Protein AF-A0A3B9ZQ45-F1 (afdb_monomer_lite)

Radius of gyration: 23.26 Å; chains: 1; bounding box: 52×32×53 Å

Foldseek 3Di:
DDDPPDDDDPVNVVVVVVVVVVVVVVPPADPCVPPPQDQLVVQLVVCVVPDPDPSVVSSVVSVVVSVVSVVSPDDPDVDDDDDD

Secondary structure (DSSP, 8-state):
-EETTEE--HHHHHHHHHHHHHHHHHTS----TT-----HHHHHHHHTTT--S-HHHHHHHHHHHHHHHHHHTS---SS-----

pLDDT: mean 79.3, std 16.23, range [36.94, 96.75]

Sequence (84 aa):
IAGMEGHICDNCVEQAHAIVEEEFKKEKGFDTTGIKLMKPIEIKKFLDQYVIGQDQAKKILAVAVYNHYKRLNQPVSADETEIE

Structure (mmCIF, N/CA/C/O backbone):
data_AF-A0A3B9ZQ45-F1
#
_entry.id   AF-A0A3B9ZQ45-F1
#
loop_
_atom_site.group_PDB
_atom_site.id
_atom_site.type_symbol
_atom_site.label_atom_id
_atom_site.label_alt_id
_atom_site.label_comp_id
_atom_site.label_asym_id
_atom_site.label_entity_id
_atom_site.label_seq_id
_atom_site.pdbx_PDB_ins_code
_atom_site.Cartn_x
_atom_site.Cartn_y
_atom_site.Cartn_z
_atom_site.occupancy
_atom_site.B_iso_or_equiv
_atom_site.auth_seq_id
_atom_site.auth_comp_id
_atom_site.auth_asym_id
_atom_site.auth_atom_id
_atom_site.pdbx_PDB_model_num
ATOM 1 N N . ILE A 1 1 ? 29.536 -10.098 -36.071 1.00 57.81 1 ILE A N 1
ATOM 2 C CA . ILE A 1 1 ? 30.223 -11.242 -35.392 1.00 57.81 1 ILE A CA 1
ATOM 3 C C . ILE A 1 1 ? 30.042 -12.495 -36.251 1.00 57.81 1 ILE A C 1
ATOM 5 O O . ILE A 1 1 ? 28.937 -12.738 -36.723 1.00 57.81 1 ILE A O 1
ATOM 9 N N . ALA A 1 2 ? 31.102 -13.260 -36.512 1.00 63.66 2 ALA A N 1
ATOM 10 C CA . ALA A 1 2 ? 31.037 -14.456 -37.355 1.00 63.66 2 ALA A CA 1
ATOM 11 C C . ALA A 1 2 ? 31.564 -15.667 -36.577 1.00 63.66 2 ALA A C 1
ATOM 13 O O . ALA A 1 2 ? 32.726 -15.682 -36.176 1.00 63.66 2 ALA A O 1
ATOM 14 N N . GLY A 1 3 ? 30.692 -16.646 -36.341 1.00 68.88 3 GLY A N 1
ATOM 15 C CA . GLY A 1 3 ? 31.043 -17.959 -35.813 1.00 68.88 3 GLY A CA 1
ATOM 16 C C . GLY A 1 3 ? 31.005 -19.007 -36.923 1.00 68.88 3 GLY A C 1
ATOM 17 O O . GLY A 1 3 ? 30.442 -18.779 -37.989 1.00 68.88 3 GLY A O 1
ATOM 18 N N . MET A 1 4 ? 31.589 -20.174 -36.658 1.00 72.12 4 MET A N 1
ATOM 19 C CA . MET A 1 4 ? 31.736 -21.264 -37.631 1.00 72.12 4 MET A CA 1
ATOM 20 C C . MET A 1 4 ? 30.396 -21.782 -38.200 1.00 72.12 4 MET A C 1
ATOM 22 O O . MET A 1 4 ? 30.385 -22.330 -39.295 1.00 72.12 4 MET A O 1
ATOM 26 N N . GLU A 1 5 ? 29.274 -21.557 -37.501 1.00 74.06 5 GLU A N 1
ATOM 27 C CA . GLU A 1 5 ? 27.920 -21.959 -37.926 1.00 74.06 5 GLU A CA 1
ATOM 28 C C . GLU A 1 5 ? 26.927 -20.788 -38.055 1.00 74.06 5 GLU A C 1
ATOM 30 O O . GLU A 1 5 ? 25.713 -20.988 -38.071 1.00 74.06 5 GLU A O 1
ATOM 35 N N . GLY A 1 6 ? 27.401 -19.542 -38.149 1.00 70.31 6 GLY A N 1
ATOM 36 C CA . GLY A 1 6 ? 26.475 -18.422 -38.289 1.00 70.31 6 GLY A CA 1
ATOM 37 C C . GLY A 1 6 ? 27.124 -17.052 -38.393 1.00 70.31 6 GLY A C 1
ATOM 38 O O . GLY A 1 6 ? 28.130 -16.747 -37.749 1.00 70.31 6 GLY A O 1
ATOM 39 N N . HIS A 1 7 ? 26.483 -16.195 -39.184 1.00 80.38 7 HIS A N 1
ATOM 40 C CA . HIS A 1 7 ? 26.861 -14.799 -39.350 1.00 80.38 7 HIS A CA 1
ATOM 41 C C . HIS A 1 7 ? 25.754 -13.903 -38.803 1.00 80.38 7 HIS A C 1
ATOM 43 O O . HIS A 1 7 ? 24.631 -13.926 -39.303 1.00 80.38 7 HIS A O 1
ATOM 49 N N . ILE A 1 8 ? 26.085 -13.094 -37.794 1.00 84.50 8 ILE A N 1
ATOM 50 C CA . ILE A 1 8 ? 25.213 -12.025 -37.304 1.00 84.50 8 ILE A CA 1
ATOM 51 C C . ILE A 1 8 ? 25.787 -10.677 -37.743 1.00 84.50 8 ILE A C 1
ATOM 53 O O . ILE A 1 8 ? 26.975 -10.397 -37.533 1.00 84.50 8 ILE A O 1
ATOM 57 N N . CYS A 1 9 ? 24.956 -9.864 -38.396 1.00 89.38 9 CYS A N 1
ATOM 58 C CA . CYS A 1 9 ? 25.337 -8.516 -38.805 1.00 89.38 9 CYS A CA 1
ATOM 59 C C . CYS A 1 9 ? 25.293 -7.557 -37.612 1.00 89.38 9 CYS A C 1
ATOM 61 O O . CYS A 1 9 ? 24.589 -7.804 -36.632 1.00 89.38 9 CYS A O 1
ATOM 63 N N . ASP A 1 10 ? 26.026 -6.452 -37.708 1.00 87.12 10 ASP A N 1
ATOM 64 C CA . ASP A 1 10 ? 26.165 -5.507 -36.596 1.00 87.12 10 ASP A CA 1
ATOM 65 C C . ASP A 1 10 ? 24.823 -4.852 -36.231 1.00 87.12 10 ASP A C 1
ATOM 67 O O . ASP A 1 10 ? 24.499 -4.714 -35.057 1.00 87.12 10 ASP A O 1
ATOM 71 N N . ASN A 1 11 ? 23.962 -4.608 -37.223 1.00 89.06 11 ASN A N 1
ATOM 72 C CA . ASN A 1 11 ? 22.601 -4.126 -36.991 1.00 89.06 11 ASN A CA 1
ATOM 73 C C . ASN A 1 11 ? 21.743 -5.122 -36.179 1.00 89.06 11 ASN A C 1
ATOM 75 O O . ASN A 1 11 ? 20.958 -4.710 -35.332 1.00 89.06 11 ASN A O 1
ATOM 79 N N . CYS A 1 12 ? 21.892 -6.435 -36.384 1.00 91.31 12 CYS A N 1
ATOM 80 C CA . CYS A 1 12 ? 21.176 -7.422 -35.567 1.00 91.31 12 CYS A CA 1
ATOM 81 C C . CYS A 1 12 ? 21.679 -7.441 -34.117 1.00 91.31 12 CYS A C 1
ATOM 83 O O . CYS A 1 12 ? 20.892 -7.702 -33.210 1.00 91.31 12 CYS A O 1
ATOM 85 N N . VAL A 1 13 ? 22.967 -7.154 -33.889 1.00 90.12 13 VAL A N 1
ATOM 86 C CA . VAL A 1 13 ? 23.535 -7.035 -32.537 1.00 90.12 13 VAL A CA 1
ATOM 87 C C . VAL A 1 13 ? 22.958 -5.814 -31.822 1.00 90.12 13 VAL A C 1
ATOM 89 O O . VAL A 1 13 ? 22.527 -5.935 -30.678 1.00 90.12 13 VAL A O 1
ATOM 92 N N . GLU A 1 14 ? 22.876 -4.670 -32.502 1.00 91.38 14 GLU A N 1
ATOM 93 C CA . GLU A 1 14 ? 22.265 -3.455 -31.948 1.00 91.38 14 GLU A CA 1
ATOM 94 C C . GLU A 1 14 ? 20.775 -3.645 -31.645 1.00 91.38 14 GLU A C 1
ATOM 96 O O . GLU A 1 14 ? 20.314 -3.270 -30.568 1.00 91.38 14 GLU A O 1
ATOM 101 N N . GLN A 1 15 ? 20.028 -4.288 -32.547 1.00 90.12 15 GLN A N 1
ATOM 102 C CA . GLN A 1 15 ? 18.606 -4.569 -32.331 1.00 90.12 15 GLN A CA 1
ATOM 103 C C . GLN A 1 15 ? 18.380 -5.539 -31.167 1.00 90.12 15 GLN A C 1
ATOM 105 O O . GLN A 1 15 ? 17.519 -5.290 -30.327 1.00 90.12 15 GLN A O 1
ATOM 110 N N . ALA A 1 16 ? 19.169 -6.612 -31.067 1.00 91.19 16 ALA A N 1
ATOM 111 C CA . ALA A 1 16 ? 19.088 -7.535 -29.936 1.00 91.19 16 ALA A CA 1
ATOM 112 C C . ALA A 1 16 ? 19.438 -6.837 -28.611 1.00 91.19 16 ALA A C 1
ATOM 114 O O . ALA A 1 16 ? 18.754 -7.041 -27.609 1.00 91.19 16 ALA A O 1
ATOM 115 N N . HIS A 1 17 ? 20.458 -5.976 -28.616 1.00 91.00 17 HIS A N 1
ATOM 116 C CA . HIS A 1 17 ? 20.836 -5.182 -27.450 1.00 91.00 17 HIS A CA 1
ATOM 117 C C . HIS A 1 17 ? 19.721 -4.212 -27.033 1.00 91.00 17 HIS A C 1
ATOM 119 O O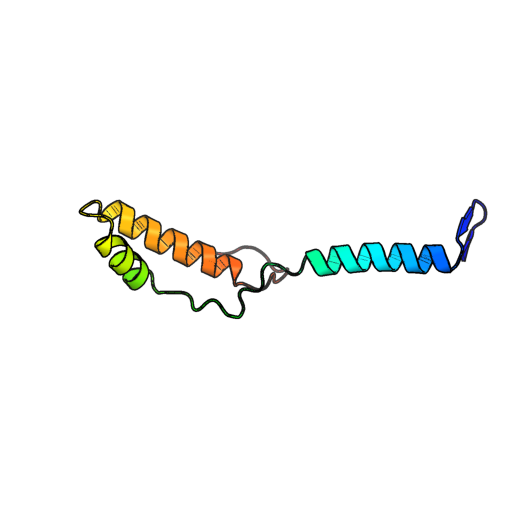 . HIS A 1 17 ? 19.412 -4.110 -25.848 1.00 91.00 17 HIS A O 1
ATOM 125 N N . ALA A 1 18 ? 19.078 -3.543 -27.995 1.00 90.94 18 ALA A N 1
ATOM 126 C CA . ALA A 1 18 ? 17.957 -2.643 -27.736 1.00 90.94 18 ALA A CA 1
ATOM 127 C C . ALA A 1 18 ? 16.757 -3.376 -27.115 1.00 90.94 18 ALA A C 1
ATOM 129 O O . ALA A 1 18 ? 16.204 -2.898 -26.129 1.00 90.94 18 ALA A O 1
ATOM 130 N N . ILE A 1 19 ? 16.405 -4.561 -27.631 1.00 89.31 19 ILE A N 1
ATOM 131 C CA . ILE A 1 19 ? 15.321 -5.391 -27.078 1.00 89.31 19 ILE A CA 1
ATOM 132 C C . ILE A 1 19 ? 15.619 -5.761 -25.620 1.00 89.31 19 ILE A C 1
ATOM 134 O O . ILE A 1 19 ? 14.762 -5.608 -24.755 1.00 89.31 19 ILE A O 1
ATOM 138 N N . VAL A 1 20 ? 16.844 -6.204 -25.328 1.00 89.38 20 VAL A N 1
ATOM 139 C CA . VAL A 1 20 ? 17.250 -6.568 -23.964 1.00 89.38 20 VAL A CA 1
ATOM 140 C C . VAL A 1 20 ? 17.228 -5.349 -23.033 1.00 89.38 20 VAL A C 1
ATOM 142 O O . VAL A 1 20 ? 16.696 -5.432 -21.928 1.00 89.38 20 VAL A O 1
ATOM 145 N N . GLU A 1 21 ? 17.741 -4.196 -23.472 1.00 87.38 21 GLU A N 1
ATOM 146 C CA . GLU A 1 21 ? 17.682 -2.950 -22.696 1.00 87.38 21 GLU A CA 1
ATOM 147 C C . GLU A 1 21 ? 16.251 -2.485 -22.399 1.00 87.38 21 GLU A C 1
ATOM 149 O O . GLU A 1 21 ? 15.993 -1.945 -21.321 1.00 87.38 21 GLU A O 1
ATOM 154 N N . GLU A 1 22 ? 15.331 -2.627 -23.353 1.00 82.06 22 GLU A N 1
ATOM 155 C CA . GLU A 1 22 ? 13.926 -2.269 -23.160 1.00 82.06 22 GLU A CA 1
ATOM 156 C C . GLU A 1 22 ? 13.262 -3.147 -22.101 1.00 82.06 22 GLU A C 1
ATOM 158 O O . GLU A 1 22 ? 12.531 -2.627 -21.255 1.00 82.06 22 GLU A O 1
ATOM 163 N N . GLU A 1 23 ? 13.560 -4.446 -22.086 1.00 77.25 23 GLU A N 1
ATOM 164 C CA . GLU A 1 23 ? 13.071 -5.359 -21.051 1.00 77.25 23 GLU A CA 1
ATOM 165 C C . GLU A 1 23 ? 13.644 -4.996 -19.668 1.00 77.25 23 GLU A C 1
ATOM 167 O O . GLU A 1 23 ? 12.884 -4.861 -18.709 1.00 77.25 23 GLU A O 1
ATOM 172 N N . PHE A 1 24 ? 14.940 -4.673 -19.564 1.00 74.00 24 PHE A N 1
ATOM 173 C CA . PHE A 1 24 ? 15.529 -4.170 -18.310 1.00 74.00 24 PHE A CA 1
ATOM 174 C C . PHE A 1 24 ? 14.938 -2.825 -17.854 1.00 74.00 24 PHE A C 1
ATOM 176 O O . PHE A 1 24 ? 14.838 -2.553 -16.656 1.00 74.00 24 PHE A O 1
ATOM 183 N N . LYS A 1 25 ? 14.533 -1.953 -18.787 1.00 68.56 25 LYS A N 1
ATOM 184 C CA . LYS A 1 25 ? 13.864 -0.681 -18.461 1.00 68.56 25 LYS A CA 1
ATOM 185 C C . LYS A 1 25 ? 12.426 -0.897 -17.984 1.00 68.56 25 LYS A C 1
ATOM 187 O O . LYS A 1 25 ? 11.978 -0.128 -17.135 1.00 68.56 25 LYS A O 1
ATOM 192 N N . LYS A 1 26 ? 11.724 -1.925 -18.476 1.00 60.81 26 LYS A N 1
ATOM 193 C CA . LYS A 1 26 ? 10.383 -2.313 -17.997 1.00 60.81 26 LYS A CA 1
ATOM 194 C C . LYS A 1 26 ? 10.405 -2.911 -16.587 1.00 60.81 26 LYS A C 1
ATOM 196 O O . LYS A 1 26 ? 9.409 -2.788 -15.882 1.00 60.81 26 LYS A O 1
ATOM 201 N N . GLU A 1 27 ? 11.532 -3.475 -16.148 1.00 57.09 27 GLU A N 1
ATOM 202 C CA . GLU A 1 27 ? 11.728 -3.926 -14.759 1.00 57.09 27 GLU A CA 1
ATOM 203 C C . GLU A 1 27 ? 11.986 -2.796 -13.754 1.00 57.09 27 GLU A C 1
ATOM 205 O O . GLU A 1 27 ? 12.069 -3.047 -12.549 1.00 57.09 27 GLU A O 1
ATOM 210 N N . LYS A 1 28 ? 12.058 -1.530 -14.193 1.00 55.50 28 LYS A N 1
ATOM 211 C CA . LYS A 1 28 ? 11.957 -0.409 -13.256 1.00 55.50 28 LYS A CA 1
ATOM 212 C C . LYS A 1 28 ? 10.541 -0.407 -12.692 1.00 55.50 28 LYS A C 1
ATOM 214 O O . LYS A 1 28 ? 9.618 0.134 -13.298 1.00 55.50 28 LYS A O 1
ATOM 219 N N . GLY A 1 29 ? 10.393 -1.081 -11.551 1.00 56.62 29 GLY A N 1
ATOM 220 C CA . GLY A 1 29 ? 9.162 -1.168 -10.783 1.00 56.62 29 GLY A CA 1
ATOM 221 C C . GLY A 1 29 ? 8.501 0.199 -10.649 1.00 56.62 29 GLY A C 1
ATOM 222 O O . GLY A 1 29 ? 9.173 1.229 -10.680 1.00 56.62 29 GLY A O 1
ATOM 223 N N . PHE A 1 30 ? 7.171 0.177 -10.548 1.00 57.94 30 PHE A N 1
ATOM 224 C CA . PHE A 1 30 ? 6.324 1.353 -10.379 1.00 57.94 30 PHE A CA 1
ATOM 225 C C . PHE A 1 30 ? 7.027 2.407 -9.511 1.00 57.94 30 PHE A C 1
ATOM 227 O O . PHE A 1 30 ? 7.395 2.115 -8.375 1.00 57.94 30 PHE A O 1
ATOM 234 N N . ASP A 1 31 ? 7.254 3.603 -10.061 1.00 57.88 31 ASP A N 1
ATOM 235 C CA . ASP A 1 31 ? 8.022 4.648 -9.387 1.00 57.88 31 ASP A CA 1
ATOM 236 C C . ASP A 1 31 ? 7.236 5.180 -8.180 1.00 57.88 31 ASP A C 1
ATOM 238 O O . ASP A 1 31 ? 6.400 6.082 -8.266 1.00 57.88 31 ASP A O 1
ATOM 242 N N . THR A 1 32 ? 7.468 4.561 -7.027 1.00 60.28 32 THR A N 1
ATOM 243 C CA . THR A 1 32 ? 6.823 4.915 -5.766 1.00 60.28 32 THR A CA 1
ATOM 244 C C . THR A 1 32 ? 7.489 6.101 -5.073 1.00 60.28 32 THR A C 1
ATOM 246 O O . THR A 1 32 ? 7.047 6.477 -3.984 1.00 60.28 32 THR A O 1
ATOM 249 N N . THR A 1 33 ? 8.545 6.698 -5.644 1.00 58.50 33 THR A N 1
ATOM 250 C CA . THR A 1 33 ? 9.359 7.733 -4.972 1.00 58.50 33 THR A CA 1
ATOM 251 C C . THR A 1 33 ? 8.589 9.013 -4.611 1.00 58.50 33 THR A C 1
ATOM 253 O O . THR A 1 33 ? 9.087 9.825 -3.833 1.00 58.50 33 THR A O 1
ATOM 256 N N . GLY A 1 34 ? 7.339 9.165 -5.066 1.00 58.62 34 GLY A N 1
ATOM 257 C CA . GLY A 1 34 ? 6.425 10.241 -4.662 1.00 58.62 34 GLY A CA 1
ATOM 258 C C . GLY A 1 34 ? 5.260 9.839 -3.745 1.00 58.62 34 GLY A C 1
ATOM 259 O O . GLY A 1 34 ? 4.499 10.715 -3.324 1.00 58.62 34 GLY A O 1
ATOM 260 N N . ILE A 1 35 ? 5.068 8.554 -3.419 1.00 65.75 35 ILE A N 1
ATOM 261 C CA . ILE A 1 35 ? 3.926 8.130 -2.592 1.00 65.75 35 ILE A CA 1
ATOM 262 C C . ILE A 1 35 ? 4.220 8.432 -1.123 1.00 65.75 35 ILE A C 1
ATOM 264 O O . ILE A 1 35 ? 4.892 7.676 -0.418 1.00 65.75 35 ILE A O 1
ATOM 268 N N . LYS A 1 36 ? 3.648 9.532 -0.627 1.00 71.38 36 LYS A N 1
ATOM 269 C CA . LYS A 1 36 ? 3.574 9.808 0.810 1.00 71.38 36 LYS A CA 1
ATOM 270 C C . LYS A 1 36 ? 2.672 8.765 1.473 1.00 71.38 36 LYS A C 1
ATOM 272 O O . LYS A 1 36 ? 1.448 8.853 1.415 1.00 71.38 36 LYS A O 1
ATOM 277 N N . LEU A 1 37 ? 3.295 7.778 2.108 1.00 78.50 37 LEU A N 1
ATOM 278 C CA . LEU A 1 37 ? 2.612 6.701 2.812 1.00 78.50 37 LEU A CA 1
ATOM 279 C C . LEU A 1 37 ? 1.805 7.264 3.999 1.00 78.50 37 LEU A C 1
ATOM 281 O O . LEU A 1 37 ? 2.378 7.765 4.968 1.00 78.50 37 LEU A O 1
ATOM 285 N N . MET A 1 38 ? 0.474 7.201 3.918 1.00 85.62 38 MET A N 1
ATOM 286 C CA . MET A 1 38 ? -0.418 7.612 5.011 1.00 85.62 38 MET A CA 1
ATOM 287 C C . MET A 1 38 ? -0.325 6.636 6.183 1.00 85.62 38 MET A C 1
ATOM 289 O O . MET A 1 38 ? -0.223 5.428 5.982 1.00 85.62 38 MET A O 1
ATOM 293 N N . LYS A 1 39 ? -0.408 7.132 7.420 1.00 90.06 39 LYS A N 1
ATOM 294 C CA . LYS A 1 39 ? -0.417 6.268 8.611 1.00 90.06 39 LYS A CA 1
ATOM 295 C C . LYS A 1 39 ? -1.704 5.428 8.640 1.00 90.06 39 LYS A C 1
ATOM 297 O O . LYS A 1 39 ? -2.758 5.932 8.252 1.00 90.06 39 LYS A O 1
ATOM 302 N N . PRO A 1 40 ? -1.697 4.206 9.208 1.00 92.31 40 PRO A N 1
ATOM 303 C CA . PRO A 1 40 ? -2.907 3.381 9.313 1.00 92.31 40 PRO A CA 1
ATOM 304 C C . PRO A 1 40 ? -4.092 4.098 9.982 1.00 92.31 40 PRO A C 1
ATOM 306 O O . PRO A 1 40 ? -5.239 3.923 9.586 1.00 92.31 40 PRO A O 1
ATOM 309 N N . ILE A 1 41 ? -3.827 4.965 10.963 1.00 93.50 41 ILE A N 1
ATOM 310 C CA . ILE A 1 41 ? -4.857 5.790 11.616 1.00 93.50 41 ILE A CA 1
ATOM 311 C C . ILE A 1 41 ? -5.535 6.754 10.632 1.00 93.50 41 ILE A C 1
ATOM 313 O O . ILE A 1 41 ? -6.746 6.952 10.708 1.00 93.50 41 ILE A O 1
ATOM 317 N N . GLU A 1 42 ? -4.780 7.331 9.699 1.00 92.88 42 GLU A N 1
ATOM 318 C CA . GLU A 1 42 ? -5.304 8.249 8.682 1.00 92.88 42 GLU A CA 1
ATOM 319 C C . GLU A 1 42 ? -6.152 7.487 7.660 1.00 92.88 42 GLU A C 1
ATOM 321 O O . GLU A 1 42 ? -7.258 7.920 7.344 1.00 92.88 42 GLU A O 1
ATOM 326 N N . ILE A 1 43 ? -5.693 6.304 7.235 1.00 92.88 43 ILE A N 1
ATOM 327 C CA . ILE A 1 43 ? -6.443 5.405 6.342 1.00 92.88 43 ILE A CA 1
ATOM 328 C C . ILE A 1 43 ? -7.762 4.981 7.001 1.00 92.88 43 ILE A C 1
ATOM 330 O O . ILE A 1 43 ? -8.824 5.062 6.390 1.00 92.88 43 ILE A O 1
ATOM 334 N N . LYS A 1 44 ? -7.722 4.587 8.278 1.00 94.75 44 LYS A N 1
ATOM 335 C CA . LYS A 1 44 ? -8.914 4.208 9.049 1.00 94.75 44 LYS A CA 1
ATOM 336 C C . LYS A 1 44 ? -9.893 5.377 9.182 1.00 94.75 44 LYS A C 1
ATOM 338 O O . LYS A 1 44 ? -11.086 5.183 8.976 1.00 94.75 44 LYS A O 1
ATOM 343 N N . LYS A 1 45 ? -9.398 6.590 9.459 1.00 94.94 45 LYS A N 1
ATOM 344 C CA . LYS A 1 45 ? -10.222 7.808 9.548 1.00 94.94 45 LYS A CA 1
ATOM 345 C C . LYS A 1 45 ? -10.858 8.178 8.206 1.00 94.94 45 LYS A C 1
ATOM 347 O O . LYS A 1 45 ? -11.993 8.638 8.186 1.00 94.94 45 LYS A O 1
ATOM 352 N N . PHE A 1 46 ? -10.148 7.970 7.100 1.00 94.38 46 PHE A N 1
ATOM 353 C CA . PHE A 1 46 ? -10.709 8.142 5.763 1.00 94.38 46 PHE A CA 1
ATOM 354 C C . PHE A 1 46 ? -11.826 7.125 5.498 1.00 94.38 46 PHE A C 1
ATOM 356 O O . PHE A 1 46 ? -12.914 7.505 5.080 1.00 94.38 46 PHE A O 1
ATOM 363 N N . LEU A 1 47 ? -11.609 5.848 5.830 1.00 94.94 47 LEU A N 1
ATOM 364 C CA . LEU A 1 47 ? -12.639 4.810 5.713 1.00 94.94 47 LEU A CA 1
ATOM 365 C C . LEU A 1 47 ? -13.861 5.093 6.599 1.00 94.94 47 LEU A C 1
ATOM 367 O O . LEU A 1 47 ? -14.979 4.809 6.183 1.00 94.94 47 LEU A O 1
ATOM 371 N N . ASP A 1 48 ? -13.675 5.697 7.777 1.00 95.94 48 ASP A N 1
ATOM 372 C CA . ASP A 1 48 ? -14.773 6.097 8.670 1.00 95.94 48 ASP A CA 1
ATOM 373 C C . ASP A 1 48 ? -15.738 7.113 8.019 1.00 95.94 48 ASP A C 1
ATOM 375 O O . ASP A 1 48 ? -16.888 7.204 8.444 1.00 95.94 48 ASP A O 1
ATOM 379 N N . GLN A 1 49 ? -15.316 7.847 6.978 1.00 96.75 49 GLN A N 1
ATOM 380 C CA . GLN A 1 49 ? -16.183 8.788 6.251 1.00 96.75 49 GLN A CA 1
ATOM 381 C C . GLN A 1 49 ? -17.179 8.092 5.311 1.00 96.75 49 GLN A C 1
ATOM 383 O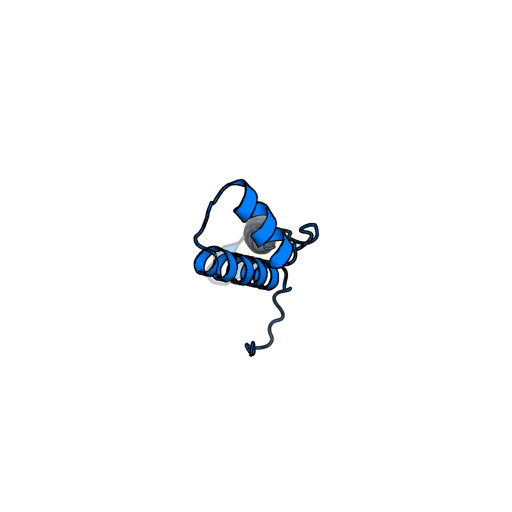 O . GLN A 1 49 ? -18.206 8.678 4.977 1.00 96.75 49 GLN A O 1
ATOM 388 N N . TYR A 1 50 ? -16.886 6.857 4.892 1.00 96.25 50 TYR A N 1
ATOM 389 C CA . TYR A 1 50 ? -17.673 6.121 3.893 1.00 96.25 50 TYR A CA 1
ATOM 390 C C . TYR A 1 50 ? -18.248 4.805 4.432 1.00 96.25 50 TYR A C 1
ATOM 392 O O . TYR A 1 50 ? -19.241 4.304 3.909 1.00 96.25 50 TYR A O 1
ATOM 400 N N . VAL A 1 51 ? -17.638 4.236 5.475 1.00 94.50 51 VAL A N 1
ATOM 401 C CA . VAL A 1 51 ? -17.981 2.926 6.037 1.00 94.50 51 VAL A CA 1
ATOM 402 C C . VAL A 1 51 ? -18.335 3.068 7.517 1.00 94.50 51 VAL A C 1
ATOM 404 O O . VAL A 1 51 ? -17.473 3.264 8.381 1.00 94.50 51 VAL A O 1
ATOM 407 N N . ILE A 1 52 ? -19.625 2.916 7.814 1.00 94.75 52 ILE A N 1
ATOM 408 C CA . ILE A 1 52 ? -20.185 2.995 9.168 1.00 94.75 52 ILE A CA 1
ATOM 409 C C . ILE A 1 52 ? -20.067 1.622 9.853 1.00 94.75 52 ILE A C 1
ATOM 411 O O . ILE A 1 52 ? -20.418 0.598 9.270 1.00 94.75 52 ILE A O 1
ATOM 415 N N . GLY A 1 53 ? -19.581 1.589 11.099 1.00 93.44 53 GLY A N 1
ATOM 416 C CA . GLY A 1 53 ? -19.342 0.342 11.845 1.00 93.44 53 GLY A CA 1
ATOM 417 C C . GLY A 1 53 ? -18.109 -0.429 11.356 1.00 93.44 53 GLY A C 1
ATOM 418 O O . GLY A 1 53 ? -17.199 0.174 10.801 1.00 93.44 53 GLY A O 1
ATOM 419 N N . GLN A 1 54 ? -18.055 -1.751 11.561 1.00 93.69 54 GLN A N 1
ATOM 420 C CA . GLN A 1 54 ? -16.967 -2.626 11.076 1.00 93.69 54 GLN A CA 1
ATOM 421 C C . GLN A 1 54 ? -15.547 -2.192 11.506 1.00 93.69 54 GLN A C 1
ATOM 423 O O . GLN A 1 54 ? -14.593 -2.237 10.725 1.00 93.69 54 GLN A O 1
ATOM 428 N N . ASP A 1 55 ? -15.380 -1.770 12.763 1.00 95.12 55 ASP A N 1
ATOM 429 C CA . ASP A 1 55 ? -14.107 -1.228 13.263 1.00 95.12 55 ASP A CA 1
ATOM 430 C C . ASP A 1 55 ? -12.931 -2.201 13.136 1.00 95.12 55 ASP A C 1
ATOM 432 O O . ASP A 1 55 ? -11.820 -1.795 12.782 1.00 95.12 55 ASP A O 1
ATOM 436 N N . GLN A 1 56 ? -13.177 -3.494 13.360 1.00 95.44 56 GLN A N 1
ATOM 437 C CA . GLN A 1 56 ? -12.154 -4.528 13.222 1.00 95.44 56 GLN A CA 1
ATOM 438 C C . GLN A 1 56 ? -11.668 -4.652 11.772 1.00 95.44 56 GLN A C 1
ATOM 440 O O . GLN A 1 56 ? -10.461 -4.667 11.534 1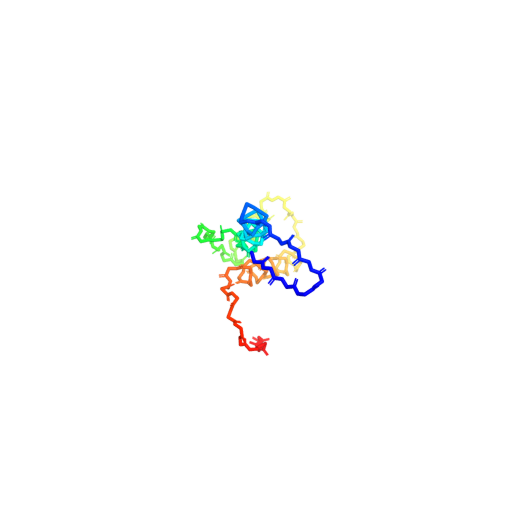.00 95.44 56 GLN A O 1
ATOM 445 N N . ALA 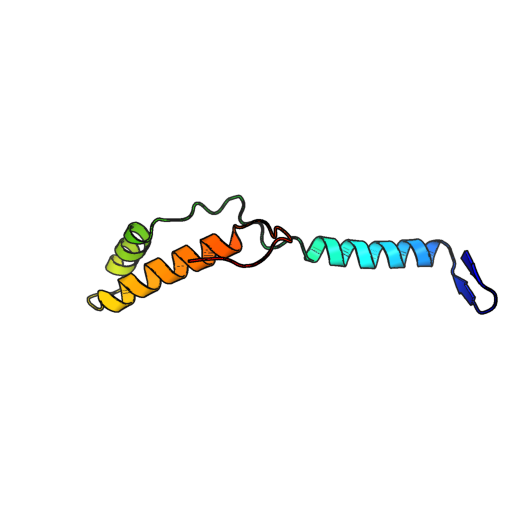A 1 57 ? -12.584 -4.669 10.799 1.00 95.62 57 ALA A N 1
ATOM 446 C CA . ALA A 1 57 ? -12.230 -4.760 9.385 1.00 95.62 57 ALA A CA 1
ATOM 447 C C . ALA A 1 57 ? -11.457 -3.519 8.914 1.00 95.62 57 ALA A C 1
ATOM 449 O O . ALA A 1 57 ? -10.415 -3.651 8.273 1.00 95.62 57 ALA A O 1
ATOM 450 N N . LYS A 1 58 ? -11.901 -2.313 9.302 1.00 95.75 58 LYS A N 1
ATOM 451 C CA . LYS A 1 58 ? -11.203 -1.059 8.967 1.00 95.75 58 LYS A CA 1
ATOM 452 C C . LYS A 1 58 ? -9.787 -1.013 9.534 1.00 95.75 58 LYS A C 1
ATOM 454 O O . LYS A 1 58 ? -8.872 -0.562 8.849 1.00 95.75 58 LYS A O 1
ATOM 459 N N . LYS A 1 59 ? -9.585 -1.514 10.757 1.00 94.75 59 LYS A N 1
ATOM 460 C CA . LYS A 1 59 ? -8.253 -1.624 11.366 1.00 94.75 59 LYS A CA 1
ATOM 461 C C . LYS A 1 59 ? -7.352 -2.582 10.581 1.00 94.75 59 LYS A C 1
ATOM 463 O O . LYS A 1 59 ? -6.214 -2.224 10.288 1.00 94.75 59 LYS A O 1
ATOM 468 N N . ILE A 1 60 ? -7.858 -3.768 10.234 1.00 95.69 60 ILE A N 1
ATOM 469 C CA . ILE A 1 60 ? -7.097 -4.779 9.482 1.00 95.69 60 ILE A CA 1
ATOM 470 C C . ILE A 1 60 ? -6.704 -4.235 8.106 1.00 95.69 60 ILE A C 1
ATOM 472 O O . ILE A 1 60 ? -5.530 -4.284 7.748 1.00 95.69 60 ILE A O 1
ATOM 476 N N . LEU A 1 61 ? -7.655 -3.650 7.373 1.00 94.75 61 LEU A N 1
ATOM 477 C CA . LEU A 1 61 ? -7.404 -3.074 6.051 1.00 94.75 61 LEU A CA 1
ATOM 478 C C . LEU A 1 61 ? -6.384 -1.939 6.104 1.00 94.75 61 LEU A C 1
ATOM 480 O O . LEU A 1 61 ? -5.462 -1.910 5.295 1.00 94.75 61 LEU A O 1
ATOM 484 N N . ALA A 1 62 ? -6.502 -1.036 7.078 1.00 94.50 62 ALA A N 1
ATOM 485 C CA . ALA A 1 62 ? -5.573 0.077 7.212 1.00 94.50 62 ALA A CA 1
ATOM 486 C C . ALA A 1 62 ? -4.121 -0.382 7.432 1.00 94.50 62 ALA A C 1
ATOM 488 O O . ALA A 1 62 ? -3.204 0.187 6.841 1.00 94.50 62 ALA A O 1
ATOM 489 N N . VAL A 1 63 ? -3.904 -1.419 8.249 1.00 94.56 63 VAL A N 1
ATOM 490 C CA . VAL A 1 63 ? -2.566 -1.991 8.477 1.00 94.56 63 VAL A CA 1
ATOM 491 C C . VAL A 1 63 ? -2.082 -2.772 7.253 1.00 94.56 63 VAL A C 1
ATOM 493 O O . VAL A 1 63 ? -0.934 -2.609 6.844 1.00 94.56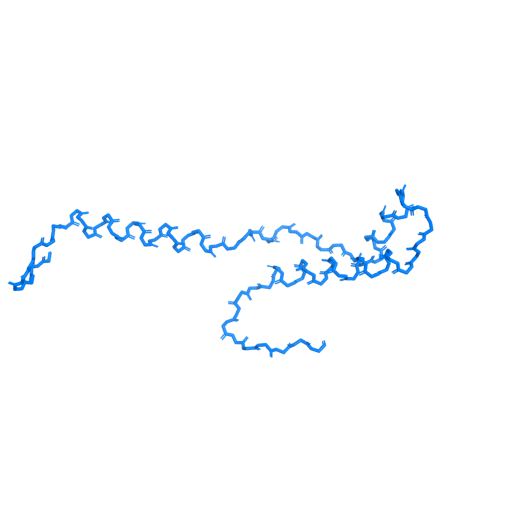 63 VAL A O 1
ATOM 496 N N . ALA A 1 64 ? -2.950 -3.578 6.637 1.00 93.75 64 ALA A N 1
ATOM 497 C CA . ALA A 1 64 ? -2.607 -4.377 5.463 1.00 93.75 64 ALA A CA 1
ATOM 498 C C . ALA A 1 64 ? -2.178 -3.501 4.276 1.00 93.75 64 ALA A C 1
ATOM 500 O O . ALA A 1 64 ? -1.132 -3.743 3.678 1.00 93.75 64 ALA A O 1
ATOM 501 N N . VAL A 1 65 ? -2.942 -2.448 3.979 1.00 90.75 65 VAL A N 1
ATOM 502 C CA . VAL A 1 65 ? -2.646 -1.506 2.890 1.00 90.75 65 VAL A CA 1
ATOM 503 C C . VAL A 1 65 ? -1.362 -0.731 3.173 1.00 90.75 65 VAL A C 1
ATOM 505 O O . VAL A 1 65 ? -0.511 -0.620 2.293 1.00 90.75 65 VAL A O 1
ATOM 508 N N . TYR A 1 66 ? -1.178 -0.252 4.408 1.00 90.88 66 TYR A N 1
ATOM 509 C CA . TYR A 1 66 ? 0.060 0.414 4.816 1.00 90.88 66 TYR A CA 1
ATOM 510 C C . TYR A 1 66 ? 1.289 -0.474 4.588 1.00 90.88 66 TYR A C 1
ATOM 512 O O . TYR A 1 66 ? 2.258 -0.044 3.964 1.00 90.88 66 TYR A O 1
ATOM 520 N N . ASN A 1 67 ? 1.232 -1.729 5.039 1.00 89.19 67 ASN A N 1
ATOM 521 C CA . ASN A 1 67 ? 2.330 -2.680 4.877 1.00 89.19 67 ASN A CA 1
ATOM 522 C C . ASN A 1 67 ? 2.554 -3.070 3.411 1.00 89.19 67 ASN A C 1
ATOM 524 O O . ASN A 1 67 ? 3.698 -3.239 2.996 1.00 89.19 67 ASN A O 1
ATOM 528 N N . HIS A 1 68 ? 1.489 -3.183 2.615 1.00 86.81 68 HIS A N 1
ATOM 529 C CA . HIS A 1 68 ? 1.594 -3.470 1.187 1.00 86.81 68 HIS A CA 1
ATOM 530 C C . HIS A 1 68 ? 2.367 -2.371 0.450 1.00 86.81 68 HIS A C 1
ATOM 532 O O . HIS A 1 68 ? 3.364 -2.659 -0.205 1.00 86.81 68 HIS A O 1
ATOM 538 N N . TYR A 1 69 ? 1.979 -1.108 0.635 1.00 84.19 69 TYR A N 1
ATOM 539 C CA . TYR A 1 69 ? 2.695 0.015 0.030 1.00 84.19 69 TYR A CA 1
ATOM 540 C C . TYR A 1 69 ? 4.101 0.203 0.616 1.00 84.19 69 TYR A C 1
ATOM 542 O O . TYR A 1 69 ? 5.021 0.549 -0.116 1.00 84.19 69 TYR A O 1
ATOM 550 N N . LYS A 1 70 ? 4.318 -0.095 1.905 1.00 83.69 70 LYS A N 1
ATOM 551 C CA . LYS A 1 70 ? 5.668 -0.110 2.489 1.00 83.69 70 LYS A CA 1
ATOM 552 C C . LYS A 1 70 ? 6.584 -1.113 1.777 1.00 83.69 70 LYS A C 1
ATOM 554 O O . LYS A 1 70 ? 7.729 -0.771 1.511 1.00 83.69 70 LYS A O 1
ATOM 559 N N . ARG A 1 71 ? 6.083 -2.313 1.453 1.00 81.19 71 ARG A N 1
ATOM 560 C CA . ARG A 1 71 ? 6.825 -3.336 0.692 1.00 81.19 71 ARG A CA 1
ATOM 561 C C . ARG A 1 71 ? 7.087 -2.912 -0.751 1.00 81.19 71 ARG A C 1
ATOM 563 O O . ARG A 1 71 ? 8.178 -3.143 -1.246 1.00 81.19 71 ARG A O 1
ATOM 570 N N . LEU A 1 72 ? 6.113 -2.284 -1.410 1.00 77.75 72 LEU A N 1
ATOM 571 C CA . LEU A 1 72 ? 6.281 -1.783 -2.780 1.00 77.75 72 LEU A CA 1
ATOM 572 C C . LEU A 1 72 ? 7.332 -0.669 -2.876 1.00 77.75 72 LEU A C 1
ATOM 574 O O . LEU A 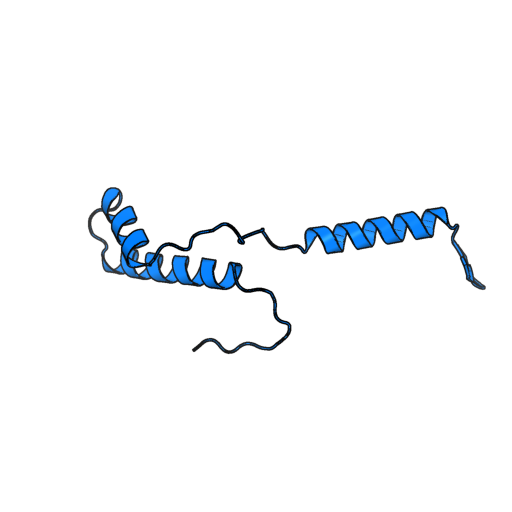1 72 ? 8.038 -0.588 -3.872 1.00 77.75 72 LEU A O 1
ATOM 578 N N . ASN A 1 73 ? 7.453 0.161 -1.837 1.00 74.00 73 ASN A N 1
ATOM 579 C CA . ASN A 1 73 ? 8.414 1.263 -1.792 1.00 74.00 73 ASN A CA 1
ATOM 580 C C . ASN A 1 73 ? 9.830 0.831 -1.376 1.00 74.00 73 ASN A C 1
ATOM 582 O O . ASN A 1 73 ? 10.729 1.675 -1.325 1.00 74.00 73 ASN A O 1
ATOM 586 N N . GLN A 1 74 ? 10.040 -0.435 -1.006 1.00 69.69 74 GLN A N 1
ATOM 587 C CA . GLN A 1 74 ? 11.374 -0.923 -0.680 1.00 69.69 74 GLN A CA 1
ATOM 588 C C . GLN A 1 74 ? 12.163 -1.139 -1.976 1.00 69.69 74 GLN A C 1
ATOM 590 O O . GLN A 1 74 ? 11.669 -1.821 -2.876 1.00 69.69 74 GLN A O 1
ATOM 595 N N . PRO A 1 75 ? 13.386 -0.587 -2.094 1.00 64.06 75 PRO A N 1
ATOM 596 C CA . PRO A 1 75 ? 14.267 -0.969 -3.184 1.00 64.06 75 PRO A CA 1
ATOM 597 C C . PRO A 1 75 ? 14.508 -2.476 -3.089 1.00 64.06 75 PRO A C 1
ATOM 599 O O . PRO A 1 75 ? 14.701 -3.000 -1.989 1.00 64.06 75 PRO A O 1
ATOM 602 N N . VAL A 1 76 ? 14.485 -3.166 -4.230 1.00 62.06 76 VAL A N 1
ATOM 603 C CA . VAL A 1 76 ? 14.829 -4.588 -4.317 1.00 62.06 76 VAL A CA 1
ATOM 604 C C . VAL A 1 76 ? 16.319 -4.715 -3.997 1.00 62.06 76 VAL A C 1
ATOM 606 O O . VAL A 1 76 ? 17.169 -4.673 -4.881 1.00 62.06 76 VAL A O 1
ATOM 609 N N . SER A 1 77 ? 16.655 -4.771 -2.710 1.00 51.31 77 SER A N 1
ATOM 610 C CA . SER A 1 77 ? 17.969 -5.210 -2.267 1.00 51.31 77 SER A CA 1
ATOM 611 C C . SER A 1 77 ? 17.986 -6.721 -2.417 1.00 51.31 77 SER A C 1
ATOM 613 O O . SER A 1 77 ? 17.079 -7.396 -1.935 1.00 51.31 77 SER A O 1
ATOM 615 N N . ALA A 1 78 ? 18.995 -7.238 -3.109 1.00 51.25 78 ALA A N 1
ATOM 616 C CA . ALA A 1 78 ? 19.190 -8.657 -3.391 1.00 51.25 78 ALA A CA 1
ATOM 617 C C . ALA A 1 78 ? 19.597 -9.474 -2.149 1.00 51.25 78 ALA A C 1
ATOM 619 O O . ALA A 1 78 ? 20.302 -10.466 -2.289 1.00 51.25 78 ALA A O 1
ATOM 620 N N . ASP A 1 79 ? 19.193 -9.043 -0.953 1.00 44.31 79 ASP A N 1
ATOM 621 C CA . ASP A 1 79 ? 19.556 -9.696 0.296 1.00 44.31 79 ASP A CA 1
ATOM 622 C C . ASP A 1 79 ? 18.301 -10.027 1.100 1.00 44.31 79 ASP A C 1
ATOM 624 O O . ASP A 1 79 ? 17.316 -9.283 1.123 1.00 44.31 79 ASP A O 1
ATOM 628 N N . GLU A 1 80 ? 18.334 -11.230 1.637 1.00 48.25 80 GLU A N 1
ATOM 629 C CA . GLU A 1 80 ? 17.199 -12.109 1.826 1.00 48.25 80 GLU A CA 1
ATOM 630 C C . GLU A 1 80 ? 16.224 -11.670 2.931 1.00 48.25 80 GLU A C 1
ATOM 632 O O . GLU A 1 80 ? 16.513 -10.928 3.864 1.00 48.25 80 GLU A O 1
ATOM 637 N N . THR A 1 81 ? 15.008 -12.169 2.758 1.00 52.62 81 THR A N 1
ATOM 638 C CA . THR A 1 81 ? 13.832 -12.133 3.623 1.00 52.62 81 THR A CA 1
ATOM 639 C C . THR A 1 81 ? 14.092 -12.272 5.130 1.00 52.62 81 THR A C 1
ATOM 641 O O . THR A 1 81 ? 14.249 -13.392 5.598 1.00 52.62 81 THR A O 1
ATOM 644 N N . GLU A 1 82 ? 13.904 -11.201 5.905 1.00 44.81 82 GLU A N 1
ATOM 645 C CA . GLU A 1 82 ? 13.337 -11.279 7.262 1.00 44.81 82 GLU A CA 1
ATOM 646 C C . GLU A 1 82 ? 12.428 -10.065 7.513 1.00 44.81 82 GLU A C 1
ATOM 648 O O . GLU A 1 82 ? 12.849 -8.909 7.455 1.00 44.81 82 GLU A O 1
ATOM 653 N N . ILE A 1 83 ? 11.140 -10.324 7.750 1.00 55.50 83 ILE A N 1
ATOM 654 C CA . ILE A 1 83 ? 10.193 -9.328 8.261 1.00 55.50 83 ILE A CA 1
ATOM 655 C C . ILE A 1 83 ? 9.460 -9.997 9.430 1.00 55.50 83 ILE A C 1
ATOM 657 O O . ILE A 1 83 ? 8.515 -10.753 9.198 1.00 55.50 83 ILE A O 1
ATOM 661 N N . GLU A 1 84 ? 9.928 -9.749 10.656 1.00 36.94 84 GLU A N 1
ATOM 662 C CA . GLU A 1 84 ? 9.154 -9.954 11.895 1.00 36.94 84 GLU A CA 1
ATOM 663 C C . GLU A 1 84 ? 8.138 -8.818 12.109 1.00 36.94 84 GLU A C 1
ATOM 665 O O . GLU A 1 84 ? 8.469 -7.637 11.830 1.00 36.94 84 GLU A O 1
#